Protein AF-A0A2M6Y2V6-F1 (afdb_monomer_lite)

Sequence (138 aa):
ARPYSSNPGYLDKLVIRAREQMRREAAEKRRRSEEAARRAREEEARRIKEAEEQQKAEEEAARRGVTVEEITKKPERGISAESRLQSQQHYLEGLKYFQNSNYEKARSEWTVARQLDPENADAASGLKRIQQILAGGQ

Foldseek 3Di:
DPPPPDDVVVVVVVVVVVVVVVVVVVVVVVVVVVVVVVVVVVVVVVVVVVVVVVVVVVVVVVVVVCVVVVVPDDDPPDLDPVLQVQLVVLQVVLVVCVVVVNLVSSLVSLVSSCVSPVPPPSSVVSNVVSCCCVVVVD

Radius of gyration: 42.28 Å; chains: 1; bounding box: 88×26×109 Å

Secondary structure (DSSP, 8-state):
---S---HHHHHHHHHHHHHHHHHHHHHHHHHHHHHHHHHHHHHHHHHHHHHHHHHHHHHHHHHHHHHHHHH-TT-----HHHHHHHHHHHHHHHHHHHTT-HHHHHHHHHHHHHH-TT-HHHHHHHHHHHHHHHS--

Structure (mmCIF, N/CA/C/O backbone):
data_AF-A0A2M6Y2V6-F1
#
_entry.id   AF-A0A2M6Y2V6-F1
#
loop_
_atom_site.group_PDB
_atom_site.id
_atom_site.type_symbol
_atom_site.label_atom_id
_atom_site.label_alt_id
_atom_site.label_comp_id
_atom_site.label_asym_id
_atom_site.label_entity_id
_atom_site.label_seq_id
_atom_site.pdbx_PDB_ins_code
_atom_site.Cartn_x
_atom_site.Cartn_y
_atom_site.Cartn_z
_atom_site.occupancy
_atom_site.B_iso_or_equiv
_atom_site.auth_seq_id
_atom_site.auth_comp_id
_atom_site.auth_asym_id
_atom_site.auth_atom_id
_atom_site.pdbx_PDB_model_num
ATOM 1 N N . ALA A 1 1 ? 58.939 -16.479 -63.526 1.00 52.56 1 ALA A N 1
ATOM 2 C CA . ALA A 1 1 ? 57.520 -16.109 -63.355 1.00 52.56 1 ALA A CA 1
ATOM 3 C C . ALA A 1 1 ? 57.318 -14.717 -63.941 1.00 52.56 1 ALA A C 1
ATOM 5 O O . ALA A 1 1 ? 57.984 -13.793 -63.493 1.00 52.56 1 ALA A O 1
ATOM 6 N N . ARG A 1 2 ? 56.510 -14.565 -64.998 1.00 49.44 2 ARG A N 1
ATOM 7 C CA . ARG A 1 2 ? 56.184 -13.232 -65.530 1.00 49.44 2 ARG A CA 1
ATOM 8 C C . ARG A 1 2 ? 55.126 -12.615 -64.604 1.00 49.44 2 ARG A C 1
ATOM 10 O O . ARG A 1 2 ? 54.112 -13.276 -64.382 1.00 49.44 2 ARG A O 1
ATOM 17 N N . PRO A 1 3 ? 55.367 -11.435 -64.012 1.00 56.41 3 PRO A N 1
ATOM 18 C CA . PRO A 1 3 ? 54.419 -10.821 -63.095 1.00 56.41 3 PRO A CA 1
ATOM 19 C C . PRO A 1 3 ? 53.153 -10.463 -63.873 1.00 56.41 3 PRO A C 1
ATOM 21 O O . PRO A 1 3 ? 53.220 -10.091 -65.043 1.00 56.41 3 PRO A O 1
ATOM 24 N N . TYR A 1 4 ? 51.994 -10.580 -63.233 1.00 57.88 4 TYR A N 1
ATOM 25 C CA . TYR A 1 4 ? 50.662 -10.249 -63.762 1.00 57.88 4 TYR A CA 1
ATOM 26 C C . TYR A 1 4 ? 50.471 -8.737 -64.043 1.00 57.88 4 TYR A C 1
ATOM 28 O O . TYR A 1 4 ? 49.386 -8.183 -63.901 1.00 57.88 4 TYR A O 1
ATOM 36 N N . SER A 1 5 ? 51.531 -8.036 -64.430 1.00 61.69 5 SER A N 1
ATOM 37 C CA . SER A 1 5 ? 51.578 -6.601 -64.658 1.00 61.69 5 SER A CA 1
ATOM 38 C C . SER A 1 5 ? 51.900 -6.338 -66.124 1.00 61.69 5 SER A C 1
ATOM 40 O O . SER A 1 5 ? 53.069 -6.340 -66.504 1.00 61.69 5 SER A O 1
ATOM 42 N N . SER A 1 6 ? 50.862 -6.152 -66.942 1.00 63.44 6 SER A N 1
ATOM 43 C CA . SER A 1 6 ? 50.818 -5.222 -68.096 1.00 63.44 6 SER A CA 1
ATOM 44 C C . SER A 1 6 ? 49.772 -5.644 -69.130 1.00 63.44 6 SER A C 1
ATOM 46 O O . SER A 1 6 ? 50.047 -5.689 -70.324 1.00 63.44 6 SER A O 1
ATOM 48 N N . ASN A 1 7 ? 48.545 -5.944 -68.695 1.00 62.75 7 ASN A N 1
ATOM 49 C CA . ASN A 1 7 ? 47.404 -5.800 -69.595 1.00 62.75 7 ASN A CA 1
ATOM 50 C C . ASN A 1 7 ? 46.410 -4.812 -68.962 1.00 62.75 7 ASN A C 1
ATOM 52 O O . ASN A 1 7 ? 45.671 -5.212 -68.056 1.00 62.75 7 ASN A O 1
ATOM 56 N N . PRO A 1 8 ? 46.412 -3.526 -69.365 1.00 68.12 8 PRO A N 1
ATOM 57 C CA . PRO A 1 8 ? 45.611 -2.480 -68.721 1.00 68.12 8 PRO A CA 1
ATOM 58 C C . PRO A 1 8 ? 44.112 -2.816 -68.695 1.00 68.12 8 PRO A C 1
ATOM 60 O O . PRO A 1 8 ? 43.433 -2.521 -67.716 1.00 68.12 8 PRO A O 1
ATOM 63 N N . GLY A 1 9 ? 43.612 -3.555 -69.692 1.00 74.19 9 GLY A N 1
ATOM 64 C CA . GLY A 1 9 ? 42.223 -4.020 -69.723 1.00 74.19 9 GLY A CA 1
ATOM 65 C C . GLY A 1 9 ? 41.872 -5.128 -68.718 1.00 74.19 9 GLY A C 1
ATOM 66 O O . GLY A 1 9 ? 40.694 -5.342 -68.453 1.00 74.19 9 GLY A O 1
ATOM 67 N N . TYR A 1 10 ? 42.843 -5.857 -68.153 1.00 75.62 10 TYR A N 1
ATOM 68 C CA . TYR A 1 10 ? 42.578 -6.867 -67.113 1.00 75.62 10 TYR A CA 1
ATOM 69 C C . TYR A 1 10 ? 42.458 -6.226 -65.726 1.00 75.62 10 TYR A C 1
ATOM 71 O O . TYR A 1 10 ? 41.548 -6.561 -64.968 1.00 75.62 10 TYR A O 1
ATOM 79 N N . LEU A 1 11 ? 43.336 -5.264 -65.425 1.00 75.56 11 LEU A N 1
ATOM 80 C CA . LEU A 1 11 ? 43.277 -4.482 -64.189 1.00 75.56 11 LEU A CA 1
ATOM 81 C C . LEU A 1 11 ? 42.002 -3.630 -64.130 1.00 75.56 11 LEU A C 1
ATOM 83 O O . LEU A 1 11 ? 41.336 -3.611 -63.098 1.00 75.56 11 LEU A O 1
ATOM 87 N N . ASP A 1 12 ? 41.602 -3.020 -65.247 1.00 80.75 12 ASP A N 1
ATOM 88 C CA . ASP A 1 12 ? 40.343 -2.272 -65.343 1.00 80.75 12 ASP A CA 1
ATOM 89 C C . ASP A 1 12 ? 39.114 -3.164 -65.063 1.00 80.75 12 ASP A C 1
ATOM 91 O O . ASP A 1 12 ? 38.284 -2.851 -64.208 1.00 80.75 12 ASP A O 1
ATOM 95 N N . LYS A 1 13 ? 39.060 -4.365 -65.659 1.00 82.25 13 LYS A N 1
ATOM 96 C CA . LYS A 1 13 ? 37.997 -5.357 -65.393 1.00 82.25 13 LYS A CA 1
ATOM 97 C C . LYS A 1 13 ? 37.954 -5.814 -63.932 1.00 82.25 13 LYS A C 1
ATOM 99 O O . LYS A 1 13 ? 36.866 -6.046 -63.403 1.00 82.25 13 LYS A O 1
ATOM 104 N N . LEU A 1 14 ? 39.108 -5.958 -63.278 1.00 83.31 14 LEU A N 1
ATOM 105 C CA . LEU A 1 14 ? 39.199 -6.290 -61.851 1.00 83.31 14 LEU A CA 1
ATOM 106 C C . LEU A 1 14 ? 38.627 -5.169 -60.977 1.00 83.31 14 LEU A C 1
ATOM 108 O O . LEU A 1 14 ? 37.831 -5.446 -60.080 1.00 83.31 14 LEU A O 1
ATOM 112 N N . VAL A 1 15 ? 38.969 -3.913 -61.271 1.00 84.62 15 VAL A N 1
ATOM 113 C CA . VAL A 1 15 ? 38.453 -2.743 -60.544 1.00 84.62 15 VAL A CA 1
ATOM 114 C C . VAL A 1 15 ? 36.941 -2.593 -60.739 1.00 84.62 15 VAL A C 1
ATOM 116 O O . VAL A 1 15 ? 36.225 -2.340 -59.769 1.00 84.62 15 VAL A O 1
ATOM 119 N N . ILE A 1 16 ? 36.433 -2.802 -61.958 1.00 86.62 16 ILE A N 1
ATOM 120 C CA . ILE A 1 16 ? 34.992 -2.766 -62.250 1.00 86.62 16 ILE A CA 1
ATOM 121 C C . ILE A 1 16 ? 34.251 -3.850 -61.458 1.00 86.62 16 ILE A C 1
ATOM 123 O O . ILE A 1 16 ? 33.271 -3.543 -60.780 1.00 86.62 16 ILE A O 1
ATOM 127 N N . ARG A 1 17 ? 34.742 -5.098 -61.466 1.00 89.19 17 ARG A N 1
ATOM 128 C CA . ARG A 1 17 ? 34.125 -6.197 -60.701 1.00 89.19 17 ARG A CA 1
ATOM 129 C C . ARG A 1 17 ? 34.154 -5.946 -59.198 1.00 89.19 17 ARG A C 1
ATOM 131 O O . ARG A 1 17 ? 33.147 -6.178 -58.541 1.00 89.19 17 ARG A O 1
ATOM 138 N N . ALA A 1 18 ? 35.265 -5.447 -58.658 1.00 87.88 18 ALA A N 1
ATOM 139 C CA . ALA A 1 18 ? 35.377 -5.128 -57.236 1.00 87.88 18 ALA A CA 1
ATOM 140 C C . ALA A 1 18 ? 34.392 -4.023 -56.819 1.00 87.88 18 ALA A C 1
ATOM 142 O O . ALA A 1 18 ? 33.715 -4.143 -55.800 1.00 87.88 18 ALA A O 1
ATOM 143 N N . ARG A 1 19 ? 34.240 -2.975 -57.641 1.00 85.62 19 ARG A N 1
ATOM 144 C CA . ARG A 1 19 ? 33.247 -1.912 -57.413 1.00 85.62 19 ARG A CA 1
ATOM 145 C C . ARG A 1 19 ? 31.812 -2.424 -57.515 1.00 85.62 19 ARG A C 1
ATOM 147 O O . ARG A 1 19 ? 30.959 -1.996 -56.741 1.00 85.62 19 ARG A O 1
ATOM 154 N N . GLU A 1 20 ? 31.539 -3.335 -58.446 1.00 88.50 20 GLU A N 1
ATOM 155 C CA . GLU A 1 20 ? 30.214 -3.938 -58.596 1.00 88.50 20 GLU A CA 1
ATOM 156 C C . GLU A 1 20 ? 29.864 -4.851 -57.413 1.00 88.50 20 GLU A C 1
ATOM 158 O O . GLU A 1 20 ? 28.747 -4.774 -56.904 1.00 88.50 20 GLU A O 1
ATOM 163 N N . GLN A 1 21 ? 30.824 -5.640 -56.920 1.00 86.75 21 GLN A N 1
ATOM 164 C CA . GLN A 1 21 ? 30.678 -6.447 -55.703 1.00 86.75 21 GLN A CA 1
ATOM 165 C C . GLN A 1 21 ? 30.389 -5.560 -54.489 1.00 86.75 21 GLN A C 1
ATOM 167 O O . GLN A 1 21 ? 29.346 -5.720 -53.860 1.00 86.75 21 GLN A O 1
ATOM 172 N N . MET A 1 22 ? 31.195 -4.518 -54.261 1.00 86.94 22 MET A N 1
ATOM 173 C CA . MET A 1 22 ? 30.953 -3.575 -53.163 1.00 86.94 22 MET A CA 1
ATOM 174 C C . MET A 1 22 ? 29.597 -2.866 -53.274 1.00 86.94 22 MET A C 1
ATOM 176 O O . MET A 1 22 ? 28.931 -2.652 -52.263 1.00 86.94 22 MET A O 1
ATOM 180 N N . ARG A 1 23 ? 29.149 -2.505 -54.486 1.00 88.06 23 ARG A N 1
ATOM 181 C CA . ARG A 1 23 ? 27.823 -1.897 -54.693 1.00 88.06 23 ARG A CA 1
ATOM 182 C C . ARG A 1 23 ? 26.697 -2.883 -54.364 1.00 88.06 23 ARG A C 1
ATOM 184 O O . ARG A 1 23 ? 25.707 -2.467 -53.765 1.00 88.06 23 ARG A O 1
ATOM 191 N N . ARG A 1 24 ? 26.841 -4.161 -54.730 1.00 87.69 24 ARG A N 1
ATOM 192 C CA . ARG A 1 24 ? 25.874 -5.223 -54.402 1.00 87.69 24 ARG A CA 1
ATOM 193 C C . ARG A 1 24 ? 25.831 -5.488 -52.897 1.00 87.69 24 ARG A C 1
ATOM 195 O O . ARG A 1 24 ? 24.748 -5.466 -52.323 1.00 87.69 24 ARG A O 1
ATOM 202 N N . GLU A 1 25 ? 26.984 -5.622 -52.250 1.00 88.69 25 GLU A N 1
ATOM 203 C CA . GLU A 1 25 ? 27.083 -5.816 -50.798 1.00 88.69 25 GLU A CA 1
ATOM 204 C C . GLU A 1 25 ? 26.538 -4.609 -50.020 1.00 88.69 25 GLU A C 1
ATOM 206 O O . GLU A 1 25 ? 25.814 -4.767 -49.037 1.00 88.69 25 GLU A O 1
ATOM 211 N N . ALA A 1 26 ? 26.807 -3.384 -50.481 1.00 87.19 26 ALA A N 1
ATOM 212 C CA . ALA A 1 26 ? 26.256 -2.175 -49.875 1.00 87.19 26 ALA A CA 1
ATOM 213 C C . ALA A 1 26 ? 24.729 -2.085 -50.037 1.00 87.19 26 ALA A C 1
ATOM 215 O O . ALA A 1 26 ? 24.042 -1.669 -49.102 1.00 87.19 26 ALA A O 1
ATOM 216 N N . ALA A 1 27 ? 24.188 -2.481 -51.193 1.00 88.81 27 ALA A N 1
ATOM 217 C CA . ALA A 1 27 ? 22.747 -2.530 -51.428 1.00 88.81 27 ALA A CA 1
ATOM 218 C C . ALA A 1 27 ? 22.066 -3.606 -50.565 1.00 88.81 27 ALA A C 1
ATOM 220 O O . ALA A 1 27 ? 21.022 -3.342 -49.968 1.00 88.81 27 ALA A O 1
ATOM 221 N N . GLU A 1 28 ? 22.679 -4.783 -50.428 1.00 88.69 28 GLU A N 1
ATOM 222 C CA . GLU A 1 28 ? 22.174 -5.862 -49.576 1.00 88.69 28 GLU A CA 1
ATOM 223 C C . GLU A 1 28 ? 22.216 -5.476 -48.094 1.00 88.69 28 GLU A C 1
ATOM 225 O O . GLU A 1 28 ? 21.225 -5.635 -47.378 1.00 88.69 28 GLU A O 1
ATOM 230 N N . LYS A 1 29 ? 23.317 -4.867 -47.640 1.00 87.75 29 LYS A N 1
ATOM 231 C CA . LYS A 1 29 ? 23.445 -4.360 -46.270 1.00 87.75 29 LYS A CA 1
ATOM 232 C C . LYS A 1 29 ? 22.410 -3.278 -45.969 1.00 87.75 29 LYS A C 1
ATOM 234 O O . LYS A 1 29 ? 21.806 -3.323 -44.901 1.00 87.75 29 LYS A O 1
ATOM 239 N N . ARG A 1 30 ? 22.162 -2.354 -46.909 1.00 86.06 30 ARG A N 1
ATOM 240 C CA . ARG A 1 30 ? 21.104 -1.335 -46.784 1.00 86.06 30 ARG A CA 1
ATOM 241 C C . ARG A 1 30 ? 19.720 -1.967 -46.681 1.00 86.06 30 ARG A C 1
ATOM 243 O O . ARG A 1 30 ? 18.974 -1.622 -45.770 1.00 86.06 30 ARG A O 1
ATOM 250 N N . ARG A 1 31 ? 19.405 -2.938 -47.544 1.00 87.56 31 ARG A N 1
ATOM 251 C CA . ARG A 1 31 ? 18.129 -3.667 -47.509 1.00 87.56 31 ARG A CA 1
ATOM 252 C C . ARG A 1 31 ? 17.941 -4.412 -46.185 1.00 87.56 31 ARG A C 1
ATOM 254 O O . ARG A 1 31 ? 16.874 -4.336 -45.587 1.00 87.56 31 ARG A O 1
ATOM 261 N N . ARG A 1 32 ? 18.992 -5.064 -45.680 1.00 84.00 32 ARG A N 1
ATOM 262 C CA . ARG A 1 32 ? 18.969 -5.767 -44.390 1.00 84.00 32 ARG A CA 1
ATOM 263 C C . ARG A 1 32 ? 18.819 -4.811 -43.205 1.00 84.00 32 ARG A C 1
ATOM 265 O O . ARG A 1 32 ? 18.072 -5.119 -42.283 1.00 84.00 32 ARG A O 1
ATOM 272 N N . SER A 1 33 ? 19.485 -3.653 -43.225 1.00 80.94 33 SER A N 1
ATOM 273 C CA . SER A 1 33 ? 19.333 -2.639 -42.172 1.00 80.94 33 SER A CA 1
ATOM 274 C C . SER A 1 33 ? 17.958 -1.975 -42.188 1.00 80.94 33 SER A C 1
ATOM 276 O O . SER A 1 33 ? 17.402 -1.709 -41.128 1.00 80.94 33 SER A O 1
ATOM 278 N N . GLU A 1 34 ? 17.387 -1.741 -43.371 1.00 84.94 34 GLU A N 1
ATOM 279 C CA . GLU A 1 34 ? 16.052 -1.159 -43.516 1.00 84.94 34 GLU A CA 1
ATOM 280 C C . GLU A 1 34 ? 14.967 -2.147 -43.072 1.00 84.94 34 GLU A C 1
ATOM 282 O O . GLU A 1 34 ? 14.046 -1.774 -42.349 1.00 84.94 34 GLU A O 1
ATOM 287 N N . GLU A 1 35 ? 15.119 -3.432 -43.406 1.00 85.31 35 GLU A N 1
ATOM 288 C CA . GLU A 1 35 ? 14.219 -4.481 -42.928 1.00 85.31 35 GLU A CA 1
ATOM 289 C C . GLU A 1 35 ? 14.331 -4.683 -41.409 1.00 85.31 35 GLU A C 1
ATOM 291 O O . GLU A 1 35 ? 13.312 -4.813 -40.734 1.00 85.31 35 GLU A O 1
ATOM 296 N N . ALA A 1 36 ? 15.543 -4.636 -40.845 1.00 84.62 36 ALA A N 1
ATOM 297 C CA . ALA A 1 36 ? 15.745 -4.687 -39.398 1.00 84.62 36 ALA A CA 1
ATOM 298 C C . ALA A 1 36 ? 15.120 -3.474 -38.687 1.00 84.62 36 ALA A C 1
ATOM 300 O O . ALA A 1 36 ? 14.444 -3.641 -37.675 1.00 84.62 36 ALA A O 1
ATOM 301 N N . ALA A 1 37 ? 15.269 -2.268 -39.243 1.00 85.56 37 ALA A N 1
ATOM 302 C CA . ALA A 1 37 ? 14.641 -1.061 -38.709 1.00 85.56 37 ALA A CA 1
ATOM 303 C C . ALA A 1 37 ? 13.108 -1.119 -38.803 1.00 85.56 37 ALA A C 1
ATOM 305 O O . ALA A 1 37 ? 12.415 -0.693 -37.881 1.00 85.56 37 ALA A O 1
ATOM 306 N N . ARG A 1 38 ? 12.562 -1.682 -39.889 1.00 86.06 38 ARG A N 1
ATOM 307 C CA . ARG A 1 38 ? 11.117 -1.890 -40.047 1.00 86.06 38 ARG A CA 1
ATOM 308 C C . ARG A 1 38 ? 10.577 -2.892 -39.027 1.00 86.06 38 ARG A C 1
ATOM 310 O O . ARG A 1 38 ? 9.547 -2.619 -38.420 1.00 86.06 38 ARG A O 1
ATOM 317 N N . ARG 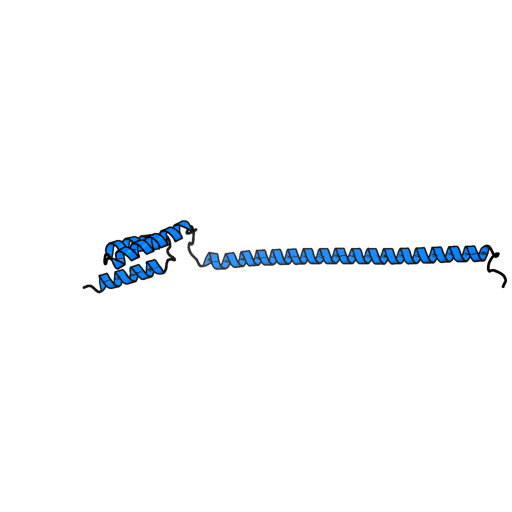A 1 39 ? 11.285 -4.002 -38.799 1.00 84.25 39 ARG A N 1
ATOM 318 C CA . ARG A 1 39 ? 10.930 -4.995 -37.771 1.00 84.25 39 ARG A CA 1
ATOM 319 C C . ARG A 1 39 ? 10.991 -4.400 -36.363 1.00 84.25 39 ARG A C 1
ATOM 321 O O . ARG A 1 39 ? 10.057 -4.601 -35.600 1.00 84.25 39 ARG A O 1
ATOM 328 N N . ALA A 1 40 ? 12.021 -3.613 -36.051 1.00 81.00 40 ALA A N 1
ATOM 329 C CA . ALA A 1 40 ? 12.147 -2.946 -34.755 1.00 81.00 40 ALA A CA 1
ATOM 330 C C . ALA A 1 40 ? 10.997 -1.958 -34.493 1.00 81.00 40 ALA A C 1
ATOM 332 O O . ALA A 1 40 ? 10.401 -1.981 -33.422 1.00 81.00 40 ALA A O 1
ATOM 333 N N . ARG A 1 41 ? 10.624 -1.145 -35.492 1.00 80.56 41 ARG A N 1
ATOM 334 C CA . ARG A 1 41 ? 9.475 -0.225 -35.386 1.00 80.56 41 ARG A CA 1
ATOM 335 C C . ARG A 1 41 ? 8.144 -0.960 -35.246 1.00 80.56 41 ARG A C 1
ATOM 337 O O . ARG A 1 41 ? 7.273 -0.502 -34.518 1.00 80.56 41 ARG A O 1
ATOM 344 N N . GLU A 1 42 ? 7.970 -2.080 -35.945 1.00 80.81 42 GLU A N 1
ATOM 345 C CA . GLU A 1 42 ? 6.754 -2.887 -35.825 1.00 80.81 42 GLU A CA 1
ATOM 346 C C . GLU A 1 42 ? 6.657 -3.566 -34.452 1.00 80.81 42 GLU A C 1
ATOM 348 O O . GLU A 1 42 ? 5.578 -3.608 -33.869 1.00 80.81 42 GLU A O 1
ATOM 353 N N . GLU A 1 43 ? 7.774 -4.051 -33.906 1.00 76.00 43 GLU A N 1
ATOM 354 C CA . GLU A 1 43 ? 7.825 -4.629 -32.562 1.00 76.00 43 GLU A CA 1
ATOM 355 C C . GLU A 1 43 ? 7.552 -3.574 -31.481 1.00 76.00 43 GLU A C 1
ATOM 357 O O . GLU A 1 43 ? 6.756 -3.815 -30.578 1.00 76.00 43 GLU A O 1
ATOM 362 N N . GLU A 1 44 ? 8.134 -2.381 -31.605 1.00 75.50 44 GLU A N 1
ATOM 363 C CA . GLU A 1 44 ? 7.868 -1.261 -30.698 1.00 75.50 44 GLU A CA 1
ATOM 364 C C . GLU A 1 44 ? 6.394 -0.829 -30.758 1.00 75.50 44 GLU A C 1
ATOM 366 O O . GLU A 1 44 ? 5.748 -0.685 -29.723 1.00 75.50 44 GLU A O 1
ATOM 371 N N . ALA A 1 45 ? 5.807 -0.739 -31.956 1.00 80.31 45 ALA A N 1
ATOM 372 C CA . ALA A 1 45 ? 4.386 -0.436 -32.120 1.00 80.31 45 ALA A CA 1
ATOM 373 C C . ALA A 1 45 ? 3.467 -1.525 -31.536 1.00 80.31 45 ALA A C 1
ATOM 375 O O . ALA A 1 45 ? 2.403 -1.206 -31.004 1.00 80.31 45 ALA A O 1
ATOM 376 N N . ARG A 1 46 ? 3.857 -2.806 -31.613 1.00 85.19 46 ARG A N 1
ATOM 377 C CA . ARG A 1 46 ? 3.131 -3.910 -30.960 1.00 85.19 46 ARG A CA 1
ATOM 378 C C . ARG A 1 46 ? 3.216 -3.809 -29.440 1.00 85.19 46 ARG A C 1
ATOM 380 O O . ARG A 1 46 ? 2.186 -3.929 -28.793 1.00 85.19 46 ARG A O 1
ATOM 387 N N . ARG A 1 47 ? 4.398 -3.512 -28.888 1.00 82.31 47 ARG A N 1
ATOM 388 C CA . ARG A 1 47 ? 4.597 -3.308 -27.442 1.00 82.31 47 ARG A CA 1
ATOM 389 C C . ARG A 1 47 ? 3.778 -2.130 -26.914 1.00 82.31 47 ARG A C 1
ATOM 391 O O . ARG A 1 47 ? 3.192 -2.240 -25.848 1.00 82.31 47 ARG A O 1
ATOM 398 N N . ILE A 1 48 ? 3.690 -1.032 -27.668 1.00 83.00 48 ILE A N 1
ATOM 399 C CA . ILE A 1 48 ? 2.869 0.130 -27.292 1.00 83.00 48 ILE A CA 1
ATOM 400 C C . ILE A 1 48 ? 1.381 -0.233 -27.294 1.00 83.00 48 ILE A C 1
ATOM 402 O O . ILE A 1 48 ? 0.686 0.074 -26.334 1.00 83.00 48 ILE A O 1
ATOM 406 N N . LYS A 1 49 ? 0.894 -0.925 -28.332 1.00 82.25 49 LYS A N 1
ATOM 407 C CA . LYS A 1 49 ? -0.508 -1.371 -28.391 1.00 82.25 49 LYS A CA 1
ATOM 408 C C . LYS A 1 49 ? -0.853 -2.365 -27.286 1.00 82.25 49 LYS A C 1
ATOM 410 O O . LYS A 1 49 ? -1.917 -2.254 -26.696 1.00 82.25 49 LYS A O 1
ATOM 415 N N . GLU A 1 50 ? 0.040 -3.305 -26.997 1.00 75.12 50 GLU A N 1
ATOM 416 C CA . GLU A 1 50 ? -0.136 -4.273 -25.912 1.00 75.12 50 GLU A CA 1
ATOM 417 C C . GLU A 1 50 ? -0.129 -3.580 -24.542 1.00 75.12 50 GLU A C 1
ATOM 419 O O . GLU A 1 50 ? -0.961 -3.890 -23.697 1.00 75.12 50 GLU A O 1
ATOM 424 N N . ALA A 1 51 ? 0.740 -2.585 -24.335 1.00 71.56 51 ALA A N 1
ATOM 425 C CA . ALA A 1 51 ? 0.759 -1.788 -23.111 1.00 71.56 51 ALA A CA 1
ATOM 426 C C . ALA A 1 51 ? -0.489 -0.900 -22.960 1.00 71.56 51 ALA A C 1
ATOM 428 O O . ALA A 1 51 ? -0.994 -0.753 -21.851 1.00 71.56 51 ALA A O 1
ATOM 429 N N . GLU A 1 52 ? -1.000 -0.325 -24.051 1.00 78.56 52 GLU A N 1
ATOM 430 C CA . GLU A 1 52 ? -2.246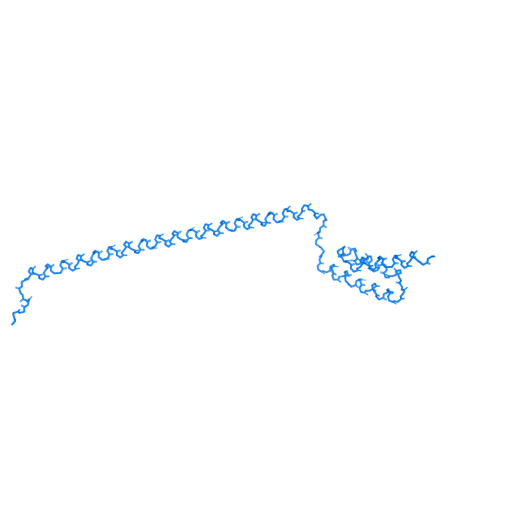 0.453 -24.057 1.00 78.56 52 GLU A CA 1
ATOM 431 C C . GLU A 1 52 ? -3.464 -0.446 -23.790 1.00 78.56 52 GLU A C 1
ATOM 433 O O . GLU A 1 52 ? -4.347 -0.077 -23.019 1.00 78.56 52 GLU A O 1
ATOM 438 N N . GLU A 1 53 ? -3.488 -1.656 -24.356 1.00 77.00 53 GLU A N 1
ATOM 439 C CA . GLU A 1 53 ? -4.527 -2.654 -24.093 1.00 77.00 53 GLU A CA 1
ATOM 440 C C . GLU A 1 53 ? -4.480 -3.148 -22.641 1.00 77.00 53 GLU A C 1
ATOM 442 O O . GLU A 1 53 ? -5.527 -3.241 -22.003 1.00 77.00 53 GLU A O 1
ATOM 447 N N . GLN A 1 54 ? -3.285 -3.375 -22.085 1.00 67.62 54 GLN A N 1
ATOM 448 C CA . GLN A 1 54 ? -3.112 -3.714 -20.670 1.00 67.62 54 GLN A CA 1
ATOM 449 C C . GLN A 1 54 ? -3.535 -2.566 -19.750 1.00 67.62 54 GLN A C 1
ATOM 451 O O . GLN A 1 54 ? -4.271 -2.814 -18.801 1.00 67.62 54 GLN A O 1
ATOM 456 N N . GLN A 1 55 ? -3.157 -1.318 -20.046 1.00 71.31 55 GLN A N 1
ATOM 457 C CA . GLN A 1 55 ? -3.607 -0.156 -19.268 1.00 71.31 55 GLN A CA 1
ATOM 458 C C . GLN A 1 55 ? -5.123 0.014 -19.328 1.00 71.31 55 GLN A C 1
ATOM 460 O O . GLN A 1 55 ? -5.753 0.285 -18.312 1.00 71.31 55 GLN A O 1
ATOM 465 N N . LYS A 1 56 ? -5.734 -0.180 -20.499 1.00 72.62 56 LYS A N 1
ATOM 466 C CA . LYS A 1 56 ? -7.187 -0.087 -20.650 1.00 72.62 56 LYS A CA 1
ATOM 467 C C . LYS A 1 56 ? -7.910 -1.235 -19.942 1.00 72.62 56 LYS A C 1
ATOM 469 O O . LYS A 1 56 ? -8.955 -1.008 -19.339 1.00 72.62 56 LYS A O 1
ATOM 474 N N . ALA A 1 57 ? -7.367 -2.450 -19.992 1.00 66.19 57 ALA A N 1
ATOM 475 C CA . ALA A 1 57 ? -7.901 -3.597 -19.264 1.00 66.19 57 ALA A CA 1
ATOM 476 C C . ALA A 1 57 ? -7.748 -3.426 -17.745 1.00 66.19 57 ALA A C 1
ATOM 478 O O . ALA A 1 57 ? -8.667 -3.767 -17.006 1.00 66.19 57 ALA A O 1
ATOM 479 N N . GLU A 1 58 ? -6.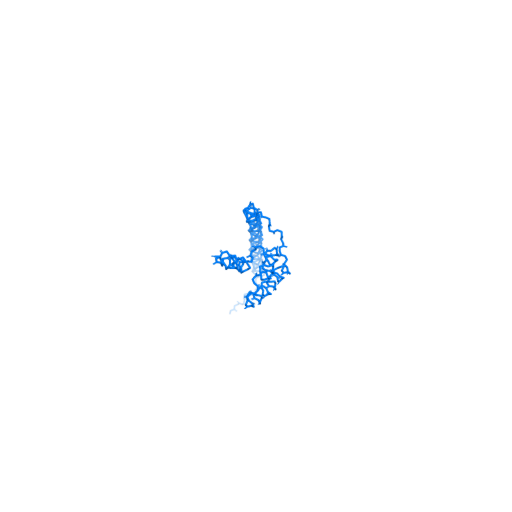634 -2.858 -17.281 1.00 62.88 58 GLU A N 1
ATOM 480 C CA . GLU A 1 58 ? -6.403 -2.516 -15.876 1.00 62.88 58 GLU A CA 1
ATOM 481 C C . GLU A 1 58 ? -7.330 -1.385 -15.414 1.00 62.88 58 GLU A C 1
ATOM 483 O O . GLU A 1 58 ? -7.924 -1.492 -14.347 1.00 62.88 58 GLU A O 1
ATOM 488 N N . GLU A 1 59 ? -7.551 -0.351 -16.231 1.00 66.25 59 GLU A N 1
ATOM 489 C CA . GLU A 1 59 ? -8.508 0.724 -15.942 1.00 66.25 59 GLU A CA 1
ATOM 490 C C . GLU A 1 59 ? -9.956 0.205 -15.913 1.00 66.25 59 GLU A C 1
ATOM 492 O O . GLU A 1 59 ? -10.740 0.576 -15.035 1.00 66.25 59 GLU A O 1
ATOM 497 N N . GLU A 1 60 ? -10.327 -0.690 -16.833 1.00 63.59 60 GLU A N 1
ATOM 498 C CA . GLU A 1 60 ? -11.648 -1.322 -16.847 1.00 63.59 60 GLU A CA 1
ATOM 499 C C . GLU A 1 60 ? -11.826 -2.286 -15.662 1.00 63.59 60 GLU A C 1
ATOM 501 O O . GLU A 1 60 ? -12.892 -2.304 -15.041 1.00 63.59 60 GLU A O 1
ATOM 506 N N . ALA A 1 61 ? -10.782 -3.033 -15.289 1.00 61.12 61 ALA A N 1
ATOM 507 C CA . ALA A 1 61 ? -10.763 -3.873 -14.096 1.00 61.12 61 ALA A CA 1
ATOM 508 C C . ALA A 1 61 ? -10.812 -3.037 -12.810 1.00 61.12 61 ALA A C 1
ATOM 510 O O . ALA A 1 61 ? -11.539 -3.400 -11.889 1.00 61.12 61 ALA A O 1
ATOM 511 N N . ALA A 1 62 ? -10.135 -1.888 -12.760 1.00 63.47 62 ALA A N 1
ATOM 512 C CA . ALA A 1 62 ? -10.202 -0.947 -11.649 1.00 63.47 62 ALA A CA 1
ATOM 513 C C . ALA A 1 62 ? -11.602 -0.328 -11.536 1.00 63.47 62 ALA A C 1
ATOM 515 O O . ALA A 1 62 ? -12.177 -0.309 -10.451 1.00 63.47 62 ALA A O 1
ATOM 516 N N . ARG A 1 63 ? -12.226 0.082 -12.651 1.00 62.91 63 ARG A N 1
ATOM 517 C CA . ARG A 1 63 ? -13.629 0.539 -12.653 1.00 62.91 63 ARG A CA 1
ATOM 518 C C . ARG A 1 63 ? -14.605 -0.563 -12.240 1.00 62.91 63 ARG A C 1
ATOM 520 O O . ARG A 1 63 ? -15.568 -0.283 -11.526 1.00 62.91 63 ARG A O 1
ATOM 527 N N . ARG A 1 64 ? -14.393 -1.811 -12.666 1.00 59.09 64 ARG A N 1
ATOM 528 C CA . ARG A 1 64 ? -15.237 -2.953 -12.267 1.00 59.09 64 ARG A CA 1
ATOM 529 C C . ARG A 1 64 ? -15.031 -3.364 -10.807 1.00 59.09 64 ARG A C 1
ATOM 531 O O . ARG A 1 64 ? -16.009 -3.683 -10.141 1.00 59.09 64 ARG A O 1
ATOM 538 N N . GLY A 1 65 ? -13.803 -3.297 -10.298 1.00 54.22 65 GLY A N 1
ATOM 539 C CA . GLY A 1 65 ? -13.488 -3.517 -8.884 1.00 54.22 65 GLY A CA 1
ATOM 540 C C . GLY A 1 65 ? -14.137 -2.463 -7.988 1.00 54.22 65 GLY A C 1
ATOM 541 O O . GLY A 1 65 ? -14.786 -2.802 -7.004 1.00 54.22 65 GLY A O 1
ATOM 542 N N . VAL A 1 66 ? -14.086 -1.194 -8.403 1.00 50.97 66 VAL A N 1
ATOM 543 C CA . VAL A 1 66 ? -14.738 -0.080 -7.696 1.00 50.97 66 VAL A CA 1
ATOM 544 C C . VAL A 1 66 ? -16.269 -0.206 -7.709 1.00 50.97 66 VAL A C 1
ATOM 546 O O . VAL A 1 66 ? -16.921 0.113 -6.722 1.00 50.97 66 VAL A O 1
ATOM 549 N N . THR A 1 67 ? -16.878 -0.727 -8.777 1.00 47.47 67 THR A N 1
ATOM 550 C CA . THR A 1 67 ? -18.349 -0.739 -8.916 1.00 47.47 67 THR A CA 1
ATOM 551 C C . THR A 1 67 ? -19.070 -1.885 -8.200 1.00 47.47 67 THR A C 1
ATOM 553 O O . THR A 1 67 ? -20.266 -1.758 -7.953 1.00 47.47 67 THR A O 1
ATOM 556 N N . VAL A 1 68 ? -18.396 -2.977 -7.821 1.00 48.66 68 VAL A N 1
ATOM 557 C CA . VAL A 1 68 ? -19.038 -4.071 -7.060 1.00 48.66 68 VAL A CA 1
ATOM 558 C C . VAL A 1 68 ? -18.908 -3.872 -5.544 1.00 48.66 68 VAL A C 1
ATOM 560 O O . VAL A 1 68 ? -19.858 -4.171 -4.822 1.00 48.66 68 VAL A O 1
ATOM 563 N N . GLU A 1 69 ? -17.811 -3.287 -5.052 1.00 48.03 69 GLU A N 1
ATOM 564 C CA . GLU A 1 69 ? -17.671 -2.958 -3.622 1.00 48.03 69 GLU A CA 1
ATOM 565 C C . GLU A 1 69 ? -18.476 -1.712 -3.208 1.00 48.03 69 GLU A C 1
ATOM 567 O O . GLU A 1 69 ? -19.036 -1.675 -2.109 1.00 48.03 69 GLU A O 1
ATOM 572 N N . GLU A 1 70 ? -18.624 -0.717 -4.091 1.00 46.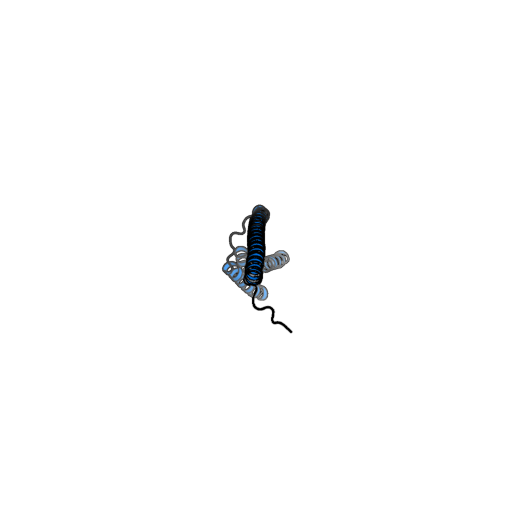12 70 GLU A N 1
ATOM 573 C CA . GLU A 1 70 ? -19.303 0.549 -3.767 1.00 46.12 70 GLU A CA 1
ATOM 574 C C . GLU A 1 70 ? -20.840 0.421 -3.661 1.00 46.12 70 GLU A C 1
ATOM 576 O O . GLU A 1 70 ? -21.496 1.247 -3.027 1.00 46.12 70 GLU A O 1
ATOM 581 N N . ILE A 1 71 ? -21.443 -0.645 -4.203 1.00 52.28 71 ILE A N 1
ATOM 582 C CA . ILE A 1 71 ? -22.909 -0.827 -4.194 1.00 52.28 71 ILE A CA 1
ATOM 583 C C . ILE A 1 71 ? -23.394 -1.613 -2.960 1.00 52.28 71 ILE A C 1
ATOM 585 O O . ILE A 1 71 ? -24.549 -1.463 -2.552 1.00 52.28 71 ILE A O 1
ATOM 589 N N . THR A 1 72 ? -22.535 -2.398 -2.295 1.00 46.72 72 THR A N 1
ATOM 590 C CA . THR A 1 72 ? -22.955 -3.220 -1.140 1.00 46.72 72 THR A CA 1
ATOM 591 C C . THR A 1 72 ? -22.619 -2.656 0.242 1.00 46.72 72 THR A C 1
ATOM 593 O O . THR A 1 72 ? -23.151 -3.172 1.225 1.00 46.72 72 THR A O 1
ATOM 596 N N . LYS A 1 73 ? -21.831 -1.576 0.367 1.00 47.91 73 LYS A N 1
ATOM 597 C CA . LYS A 1 73 ? -21.491 -0.986 1.681 1.00 47.91 73 LYS A CA 1
ATOM 598 C C . LYS A 1 73 ? -21.914 0.490 1.792 1.00 47.91 73 LYS A C 1
ATOM 600 O O . LYS A 1 73 ? -21.144 1.431 1.641 1.00 47.91 73 LYS A O 1
ATOM 605 N N . LYS A 1 74 ? -23.193 0.689 2.124 1.00 43.25 74 LYS A N 1
ATOM 606 C CA . LYS A 1 74 ? -23.689 1.873 2.858 1.00 43.25 74 LYS A CA 1
ATOM 607 C C . LYS A 1 74 ? -22.804 2.145 4.097 1.00 43.25 74 LYS A C 1
ATOM 609 O O . LYS A 1 74 ? -22.532 1.202 4.830 1.00 43.25 74 LYS A O 1
ATOM 614 N N . PRO A 1 75 ? -22.647 3.414 4.506 1.00 47.84 75 PRO A N 1
ATOM 615 C CA . PRO A 1 75 ? -21.718 4.422 4.009 1.00 47.84 75 PRO A CA 1
ATOM 616 C C . PRO A 1 75 ? -20.403 4.435 4.825 1.00 47.84 75 PRO A C 1
ATOM 618 O O . PRO A 1 75 ? -20.406 4.852 5.979 1.00 47.84 75 PRO A O 1
ATOM 621 N N . GLU A 1 76 ? -19.257 4.090 4.239 1.00 48.94 76 GLU A N 1
ATOM 622 C CA . GLU A 1 76 ? -17.947 4.259 4.901 1.00 48.94 76 GLU A CA 1
ATOM 623 C C . GLU A 1 76 ? -17.245 5.531 4.435 1.00 48.94 76 GLU A C 1
ATOM 625 O O . GLU A 1 76 ? -16.140 5.529 3.896 1.00 48.94 76 GLU A O 1
ATOM 630 N N . ARG A 1 77 ? -17.904 6.671 4.663 1.00 49.94 77 ARG A N 1
ATOM 631 C CA . ARG A 1 77 ? -17.210 7.958 4.616 1.00 49.94 77 ARG A CA 1
ATOM 632 C C . ARG A 1 77 ? -16.165 7.985 5.730 1.00 49.94 77 ARG A C 1
ATOM 634 O O . ARG A 1 77 ? -16.491 8.302 6.865 1.00 49.94 77 ARG A O 1
ATOM 641 N N . GLY A 1 78 ? -14.921 7.68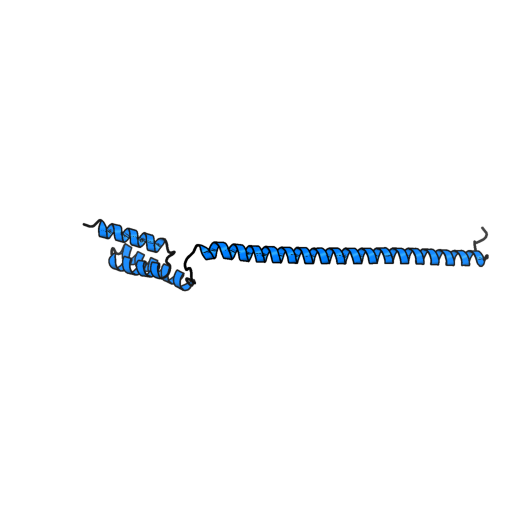4 5.370 1.00 52.69 78 GLY A N 1
ATOM 642 C CA . GLY A 1 78 ? -13.717 8.261 5.962 1.00 52.69 78 GLY A CA 1
ATOM 643 C C . GLY A 1 78 ? -13.682 8.309 7.485 1.00 52.69 78 GLY A C 1
ATOM 644 O O . GLY A 1 78 ? -13.603 9.398 8.053 1.00 52.69 78 GLY A O 1
ATOM 645 N N . ILE A 1 79 ? -13.663 7.151 8.150 1.00 59.75 79 ILE A N 1
ATOM 646 C CA . ILE A 1 79 ? -13.169 7.105 9.528 1.00 59.75 79 ILE A CA 1
ATOM 647 C C . ILE A 1 79 ? -11.675 7.434 9.444 1.00 59.75 79 ILE A C 1
ATOM 649 O O . ILE A 1 79 ? -10.845 6.599 9.063 1.00 59.75 79 ILE A O 1
ATOM 653 N N . SER A 1 80 ? -11.349 8.702 9.706 1.00 69.12 80 SER A N 1
ATOM 654 C CA . SER A 1 80 ? -9.976 9.197 9.711 1.00 69.12 80 SER A CA 1
ATOM 655 C C . SER A 1 80 ? -9.132 8.309 10.625 1.00 69.12 80 SER A C 1
ATOM 657 O O . SER A 1 80 ? -9.625 7.808 11.639 1.00 69.12 80 SER A O 1
ATOM 659 N N . ALA A 1 81 ? -7.853 8.112 10.295 1.00 75.75 81 ALA A N 1
ATOM 660 C CA . ALA A 1 81 ? -6.924 7.394 11.174 1.00 75.75 81 ALA A CA 1
ATOM 661 C C . ALA A 1 81 ? -6.965 7.955 12.611 1.00 75.75 81 ALA A C 1
ATOM 663 O O . ALA A 1 81 ? -6.838 7.211 13.580 1.00 75.75 81 ALA A O 1
ATOM 664 N N . GLU A 1 82 ? -7.251 9.252 12.736 1.00 81.19 82 GLU A N 1
ATOM 665 C CA . GLU A 1 82 ? -7.486 9.936 14.001 1.00 81.19 82 GLU A CA 1
ATOM 666 C C . GLU A 1 82 ? -8.721 9.418 14.753 1.00 81.19 82 GLU A C 1
ATOM 668 O O . GLU A 1 82 ? -8.622 9.113 15.936 1.00 81.19 82 GLU A O 1
ATOM 673 N N . SER A 1 83 ? -9.860 9.218 14.087 1.00 83.94 83 SER A N 1
ATOM 674 C CA . SER A 1 83 ? -11.071 8.648 14.698 1.00 83.94 83 SER A CA 1
ATOM 675 C C . SER A 1 83 ? -10.854 7.208 15.173 1.00 83.94 83 SER A C 1
ATOM 677 O O . SER A 1 83 ? -11.301 6.851 16.262 1.00 83.94 83 SER A O 1
ATOM 679 N N . ARG A 1 84 ? -10.086 6.402 14.423 1.00 85.94 84 ARG A N 1
ATOM 680 C CA . ARG A 1 84 ? -9.669 5.055 14.855 1.00 85.94 84 ARG A CA 1
ATOM 681 C C . ARG A 1 84 ? -8.745 5.090 16.073 1.00 85.94 84 ARG A C 1
ATOM 683 O O . ARG A 1 84 ? -8.893 4.275 16.984 1.00 85.94 84 ARG A O 1
ATOM 690 N N . LEU A 1 85 ? -7.813 6.042 16.118 1.00 88.00 85 LEU A N 1
ATOM 691 C CA . LEU A 1 85 ? -6.920 6.229 17.263 1.00 88.00 85 LEU A CA 1
ATOM 692 C C . LEU A 1 85 ? -7.691 6.702 18.506 1.00 88.00 85 LEU A C 1
ATOM 694 O O . LEU A 1 85 ? -7.464 6.206 19.607 1.00 88.00 85 LEU A O 1
ATOM 698 N N . GLN A 1 86 ? -8.623 7.641 18.341 1.00 90.25 86 GLN A N 1
ATOM 699 C CA . GLN A 1 86 ? -9.501 8.119 19.412 1.00 90.25 86 GLN A CA 1
ATOM 700 C C . GLN A 1 86 ? -10.418 6.997 19.913 1.00 90.25 86 GLN A C 1
ATOM 702 O O . GLN A 1 86 ? -10.546 6.808 21.120 1.00 90.25 86 GLN A O 1
ATOM 707 N N . SER A 1 87 ? -10.972 6.178 19.014 1.00 91.75 87 SER A N 1
ATOM 708 C CA . SER A 1 87 ? -11.749 4.994 19.393 1.00 91.75 87 SER A CA 1
ATOM 709 C C . SER A 1 87 ? -10.946 4.034 20.276 1.00 91.75 87 SER A C 1
ATOM 711 O O . SER A 1 87 ? -11.419 3.626 21.337 1.00 91.75 87 SER A O 1
ATOM 713 N N . GLN A 1 88 ? -9.702 3.728 19.898 1.00 91.19 88 GLN A N 1
ATOM 714 C CA . GLN A 1 88 ? -8.822 2.887 20.714 1.00 91.19 88 GLN A CA 1
ATOM 715 C C . GLN A 1 88 ? -8.509 3.511 22.077 1.00 91.19 88 GLN A C 1
ATOM 717 O O . GLN A 1 88 ? -8.504 2.803 23.082 1.00 91.19 88 GLN A O 1
ATOM 722 N N . GLN A 1 89 ? -8.288 4.825 22.147 1.00 93.94 89 GLN A N 1
ATOM 723 C CA . GLN A 1 89 ? -8.066 5.506 23.425 1.00 93.94 89 GLN A CA 1
ATOM 724 C C . GLN A 1 89 ? -9.282 5.384 24.349 1.00 93.94 89 GLN A C 1
ATOM 726 O O . GLN A 1 89 ? -9.130 4.947 25.489 1.00 93.94 89 GLN A O 1
ATOM 731 N N . HIS A 1 90 ? -10.488 5.657 23.844 1.00 94.31 90 HIS A N 1
ATOM 732 C CA . HIS A 1 90 ? -11.727 5.462 24.602 1.00 94.31 90 HIS A CA 1
ATOM 733 C C . HIS A 1 90 ? -11.949 3.991 24.990 1.00 94.31 90 HIS A C 1
ATOM 735 O O . HIS A 1 90 ? -12.448 3.698 26.077 1.00 94.31 90 HIS A O 1
ATOM 741 N N . TYR A 1 91 ? -11.529 3.036 24.155 1.00 93.69 91 TYR A N 1
ATOM 742 C CA . TYR A 1 91 ? -11.547 1.621 24.523 1.00 93.69 91 TYR A CA 1
ATOM 743 C C . TYR A 1 91 ? -10.651 1.325 25.735 1.00 93.69 91 TYR A C 1
ATOM 745 O O . TYR A 1 91 ? -11.093 0.683 26.692 1.00 93.69 91 TYR A O 1
ATOM 753 N N . LEU A 1 92 ? -9.417 1.828 25.735 1.00 94.69 92 LEU A N 1
ATOM 754 C CA . LEU A 1 92 ? -8.482 1.645 26.847 1.00 94.69 92 LEU A CA 1
ATOM 755 C C . LEU A 1 92 ? -8.965 2.343 28.126 1.00 94.69 92 LEU A C 1
ATOM 757 O O . LEU A 1 92 ? -8.848 1.778 29.213 1.00 94.69 92 LEU A O 1
ATOM 761 N N . GLU A 1 93 ? -9.544 3.538 28.013 1.00 95.31 93 GLU A N 1
ATOM 762 C CA . GLU A 1 93 ? -10.170 4.263 29.128 1.00 95.31 93 GLU A CA 1
ATOM 763 C C . GLU A 1 93 ? -11.323 3.452 29.732 1.00 95.31 93 GLU A C 1
ATOM 765 O O . GLU A 1 93 ? -11.351 3.195 30.940 1.00 95.31 93 GLU A O 1
ATOM 770 N N . GLY A 1 94 ? -12.234 2.956 28.888 1.00 94.69 94 GLY A N 1
ATOM 771 C CA . GLY A 1 94 ? -13.333 2.102 29.326 1.00 94.69 94 GLY A CA 1
ATOM 772 C C . GLY A 1 94 ? -12.850 0.803 29.973 1.00 94.69 94 GLY A C 1
ATOM 773 O O . GLY A 1 94 ? -13.437 0.361 30.959 1.00 94.69 94 GLY A O 1
ATOM 774 N N . LEU A 1 95 ? -11.727 0.240 29.513 1.00 94.69 95 LEU A N 1
ATOM 775 C CA . LEU A 1 95 ? -11.114 -0.942 30.120 1.00 94.69 95 LEU A CA 1
ATOM 776 C C . LEU A 1 95 ? -10.591 -0.661 31.536 1.00 94.69 95 LEU A C 1
ATOM 778 O O . LEU A 1 95 ? -10.796 -1.487 32.427 1.00 94.69 95 LEU A O 1
ATOM 782 N N . LYS A 1 96 ? -9.989 0.511 31.780 1.00 95.75 96 LYS A N 1
ATOM 783 C CA . LYS A 1 96 ? -9.587 0.931 33.136 1.00 95.75 96 LYS A CA 1
ATOM 784 C C . LYS A 1 96 ? -10.802 1.041 34.057 1.00 95.75 96 LYS A C 1
ATOM 786 O O . LYS A 1 96 ? -10.772 0.551 35.184 1.00 95.75 96 LYS A O 1
ATOM 791 N N . TYR A 1 97 ? -11.891 1.655 33.590 1.00 95.25 97 TYR A N 1
ATOM 792 C CA . TYR A 1 97 ? -13.125 1.744 34.376 1.00 95.25 97 TYR A CA 1
ATOM 793 C C . TYR A 1 97 ? -13.750 0.371 34.629 1.00 95.25 97 TYR A C 1
ATOM 795 O O . TYR A 1 97 ? -14.201 0.109 35.743 1.00 95.25 97 TYR A O 1
ATOM 803 N N . PHE A 1 98 ? -13.716 -0.521 33.638 1.00 94.00 98 PHE A N 1
ATOM 804 C CA . PHE A 1 98 ? -14.206 -1.891 33.759 1.00 94.00 98 PHE A CA 1
ATOM 805 C C . PHE A 1 98 ? -13.430 -2.677 34.823 1.00 94.00 98 PHE A C 1
ATOM 807 O O . PHE A 1 98 ? -14.035 -3.340 35.661 1.00 94.00 98 PHE A O 1
ATOM 814 N N . GLN A 1 99 ? -12.098 -2.555 34.843 1.00 92.88 99 GLN A N 1
ATOM 815 C CA . GLN A 1 99 ? -11.241 -3.165 35.868 1.00 92.88 99 GLN A CA 1
ATOM 816 C C . GLN A 1 99 ? -11.514 -2.604 37.269 1.00 92.88 99 GLN A C 1
ATOM 818 O O . GLN A 1 99 ? -11.509 -3.349 38.244 1.00 92.88 99 GLN A O 1
ATOM 823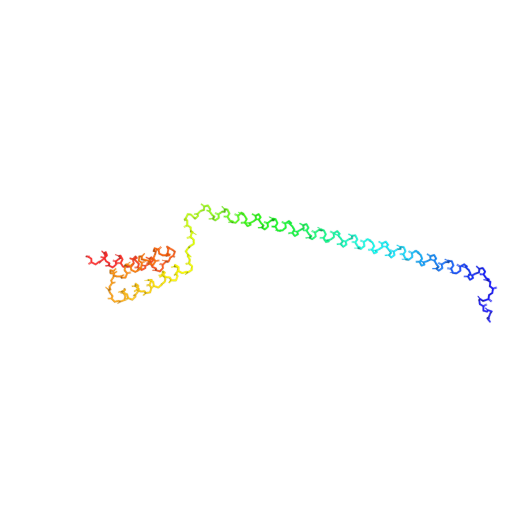 N N . ASN A 1 100 ? -11.843 -1.315 37.367 1.00 94.38 100 ASN A N 1
ATOM 824 C CA . ASN A 1 100 ? -12.260 -0.672 38.614 1.00 94.38 100 ASN A CA 1
ATOM 825 C C . ASN A 1 100 ? -13.720 -0.981 39.009 1.00 94.38 100 ASN A C 1
ATOM 827 O O . ASN A 1 100 ? -14.271 -0.308 39.878 1.00 94.38 100 ASN A O 1
ATOM 831 N N . SER A 1 101 ? -14.369 -1.964 38.366 1.00 91.94 101 SER A N 1
ATOM 832 C CA . SER A 1 101 ? -15.788 -2.323 38.553 1.00 91.94 101 SER A CA 1
ATOM 833 C C . SER A 1 101 ? -16.774 -1.171 38.309 1.00 91.94 101 SER A C 1
ATOM 835 O O . SER A 1 101 ? -17.942 -1.246 38.684 1.00 91.94 101 SER A O 1
ATOM 837 N N . ASN A 1 102 ? -16.331 -0.097 37.652 1.00 94.62 102 ASN A N 1
ATOM 838 C CA . ASN A 1 102 ? -17.168 1.041 37.303 1.00 94.62 102 ASN A CA 1
ATOM 839 C C . ASN A 1 102 ? -17.777 0.829 35.913 1.00 94.62 102 ASN A C 1
ATOM 841 O O . ASN A 1 102 ? -17.353 1.412 34.911 1.00 94.62 102 ASN A O 1
ATOM 845 N N . TYR A 1 103 ? -18.765 -0.062 35.858 1.00 92.31 103 TYR A N 1
ATOM 846 C CA . TYR A 1 103 ? -19.375 -0.505 34.607 1.00 92.31 103 TYR A CA 1
ATOM 847 C C . TYR A 1 103 ? -20.168 0.594 33.892 1.00 92.31 103 TYR A C 1
ATOM 849 O O . TYR A 1 103 ? -20.227 0.598 32.664 1.00 92.31 103 TYR A O 1
ATOM 857 N N . GLU A 1 104 ? -20.740 1.551 34.624 1.00 91.44 104 GLU A N 1
ATOM 858 C CA . GLU A 1 104 ? -21.477 2.669 34.024 1.00 91.44 104 GLU A CA 1
ATOM 859 C C . GLU A 1 104 ? -20.550 3.602 33.237 1.00 91.44 104 GLU A C 1
ATOM 861 O O . GLU A 1 104 ? -20.818 3.907 32.072 1.00 91.44 104 GLU A O 1
ATOM 866 N N . LYS A 1 105 ? -19.408 3.984 33.827 1.00 93.25 105 LYS A N 1
ATOM 867 C CA . LYS A 1 105 ? -18.397 4.789 33.125 1.00 93.25 105 LYS A CA 1
ATOM 868 C C . LYS A 1 105 ? -17.757 4.016 31.979 1.00 93.25 105 LYS A C 1
ATOM 870 O O . LYS A 1 105 ? -17.638 4.553 30.881 1.00 93.25 105 LYS A O 1
ATOM 875 N N . ALA A 1 106 ? -17.426 2.742 32.198 1.00 95.19 106 ALA A N 1
ATOM 876 C CA . ALA A 1 106 ? -16.873 1.883 31.153 1.00 95.19 106 ALA A CA 1
ATOM 877 C C . ALA A 1 106 ? -17.808 1.774 29.938 1.00 95.19 106 ALA A C 1
ATOM 879 O O . ALA A 1 106 ? -17.361 1.866 28.795 1.00 95.19 106 ALA A O 1
ATOM 880 N N . ARG A 1 107 ? -19.121 1.651 30.177 1.00 94.75 107 ARG A N 1
ATOM 881 C CA . ARG A 1 107 ? -20.132 1.643 29.116 1.00 94.75 107 ARG A CA 1
ATOM 882 C C . ARG A 1 107 ? -20.135 2.954 28.339 1.00 94.75 107 ARG A C 1
ATOM 884 O O . ARG A 1 107 ? -20.235 2.910 27.115 1.00 94.75 107 ARG A O 1
ATOM 891 N N . SER A 1 108 ? -20.046 4.095 29.018 1.00 95.00 108 SER A N 1
ATOM 892 C CA . SER A 1 108 ? -20.014 5.403 28.358 1.00 95.00 108 SER A CA 1
ATOM 893 C C . SER A 1 108 ? -18.815 5.516 27.413 1.00 95.00 108 SER A C 1
ATOM 895 O O . SER A 1 108 ? -19.004 5.756 26.221 1.00 95.00 108 SER A O 1
ATOM 897 N N . GLU A 1 109 ? -17.606 5.233 27.905 1.00 95.31 109 GLU A N 1
ATOM 898 C CA . GLU A 1 109 ? -16.372 5.303 27.108 1.00 95.31 109 GLU A CA 1
ATOM 899 C C . GLU A 1 109 ? -16.409 4.361 25.897 1.00 95.31 109 GLU A C 1
ATOM 901 O O . GLU A 1 109 ? -16.150 4.769 24.766 1.00 95.31 109 GLU A O 1
ATOM 906 N N . TRP A 1 110 ? -16.830 3.107 26.085 1.00 94.62 110 TRP A N 1
ATOM 907 C CA . TRP A 1 110 ? -16.945 2.154 24.976 1.00 94.62 110 TRP A CA 1
ATOM 908 C C . TRP A 1 110 ? -18.060 2.499 23.982 1.00 94.62 110 TRP A C 1
ATOM 910 O O . TRP A 1 110 ? -17.970 2.153 22.804 1.00 94.62 110 TRP A O 1
ATOM 920 N N . THR A 1 111 ? -19.091 3.227 24.416 1.00 93.44 111 THR A N 1
ATOM 921 C CA . THR A 1 111 ? -20.123 3.757 23.514 1.00 93.44 111 THR A CA 1
ATOM 922 C C . THR A 1 111 ? -19.564 4.883 22.647 1.00 93.44 111 THR A C 1
ATOM 924 O O . THR A 1 111 ? -19.897 4.953 21.465 1.00 93.44 111 THR A O 1
ATOM 927 N N . VAL A 1 112 ? -18.691 5.739 23.189 1.00 93.12 112 VAL A N 1
ATOM 928 C CA . VAL A 1 112 ? -17.973 6.758 22.404 1.00 93.12 112 VAL A CA 1
ATOM 929 C C . VAL A 1 112 ? -16.995 6.098 21.432 1.00 93.12 112 VAL A C 1
ATOM 931 O O . VAL A 1 112 ? -17.017 6.419 20.246 1.00 93.12 112 VAL A O 1
ATOM 934 N N . ALA A 1 113 ? -16.227 5.100 21.881 1.00 92.69 113 ALA A N 1
ATOM 935 C CA . ALA A 1 113 ? -15.320 4.346 21.017 1.00 92.69 113 ALA A CA 1
ATOM 936 C C . ALA A 1 113 ? -16.038 3.759 19.789 1.00 92.69 113 ALA A C 1
ATOM 938 O O . ALA A 1 113 ? -15.547 3.879 18.667 1.00 92.69 113 ALA A O 1
ATOM 939 N N . ARG A 1 114 ? -17.234 3.192 19.984 1.00 90.31 114 ARG A N 1
ATOM 940 C CA . ARG A 1 114 ? -18.046 2.611 18.906 1.00 90.31 114 ARG A CA 1
ATOM 941 C C . ARG A 1 114 ? -18.720 3.651 18.005 1.00 90.31 114 ARG A C 1
ATOM 943 O O . ARG A 1 114 ? -19.013 3.356 16.852 1.00 90.31 114 ARG A O 1
ATOM 950 N N . GLN A 1 115 ? -18.995 4.850 18.516 1.00 89.25 115 GLN A N 1
ATOM 951 C CA . GLN A 1 115 ? -19.481 5.961 17.688 1.00 89.25 115 GLN A CA 1
ATOM 952 C C . GLN A 1 115 ? -18.377 6.508 16.781 1.00 89.25 115 GLN A C 1
ATOM 954 O O . GLN A 1 115 ? -18.656 6.886 15.647 1.00 89.25 115 GLN A O 1
ATOM 959 N N . LEU A 1 116 ? -17.138 6.539 17.281 1.00 87.38 116 LEU A N 1
ATOM 960 C CA . LEU A 1 116 ? -15.967 6.990 16.530 1.00 87.38 116 LEU A CA 1
ATOM 961 C C . LEU A 1 116 ? -15.509 5.963 15.493 1.00 87.38 116 LEU A C 1
ATOM 963 O O . LEU A 1 116 ? -15.118 6.347 14.395 1.00 87.38 116 LEU A O 1
ATOM 967 N N . ASP A 1 117 ? -15.566 4.678 15.840 1.00 85.44 117 ASP A N 1
ATOM 968 C CA . ASP A 1 117 ? -15.235 3.570 14.948 1.00 85.44 117 ASP A CA 1
ATOM 969 C C . ASP A 1 117 ? -16.268 2.443 15.118 1.00 85.44 117 ASP A C 1
ATOM 971 O O . ASP A 1 117 ? -16.166 1.625 16.039 1.00 85.44 117 ASP A O 1
ATOM 975 N N . PRO A 1 118 ? -17.298 2.396 14.253 1.00 85.00 118 PRO A N 1
ATOM 976 C CA . PRO A 1 118 ? -18.299 1.334 14.278 1.00 85.00 118 PRO A CA 1
ATOM 977 C C . PRO A 1 118 ? -17.723 -0.062 14.008 1.00 85.00 118 PRO A C 1
ATOM 979 O O . PRO A 1 118 ? -18.356 -1.051 14.386 1.00 85.00 118 PRO A O 1
ATOM 982 N N . GLU A 1 119 ? -16.547 -0.142 13.374 1.00 84.19 119 GLU A N 1
ATOM 983 C CA . GLU A 1 119 ? -15.816 -1.386 13.100 1.00 84.19 119 GLU A CA 1
ATOM 984 C C . GLU A 1 119 ? -14.995 -1.891 14.304 1.00 84.19 119 GLU A C 1
ATOM 986 O O . GLU A 1 119 ? -14.488 -3.015 14.266 1.00 84.19 119 GLU A O 1
ATOM 991 N N . ASN A 1 120 ? -14.922 -1.137 15.409 1.00 83.75 120 ASN A N 1
ATOM 992 C CA . ASN A 1 120 ? -14.172 -1.527 16.600 1.00 83.75 120 ASN A CA 1
ATOM 993 C C . ASN A 1 120 ? -14.863 -2.692 17.330 1.00 83.75 120 ASN A C 1
ATOM 995 O O . ASN A 1 120 ? -15.742 -2.516 18.188 1.00 83.75 120 ASN A O 1
ATOM 999 N N . ALA A 1 121 ? -14.438 -3.909 16.989 1.00 88.31 121 ALA A N 1
ATOM 1000 C CA . ALA A 1 121 ? -14.947 -5.148 17.566 1.00 88.31 121 ALA A CA 1
ATOM 1001 C C . ALA A 1 121 ? -14.687 -5.253 19.081 1.00 88.31 121 ALA A C 1
ATOM 1003 O O . ALA A 1 121 ? -15.505 -5.838 19.804 1.00 88.31 121 ALA A O 1
ATOM 1004 N N . ASP A 1 122 ? -13.597 -4.662 19.578 1.00 90.06 122 ASP A N 1
ATOM 1005 C CA . ASP A 1 122 ? -13.226 -4.686 20.993 1.00 90.06 122 ASP A CA 1
ATOM 1006 C C . ASP A 1 122 ? -14.214 -3.875 21.843 1.00 90.06 122 ASP A C 1
ATOM 1008 O O . ASP A 1 122 ? -14.769 -4.384 22.823 1.00 90.06 122 ASP A O 1
ATOM 1012 N N . ALA A 1 123 ? -14.529 -2.644 21.421 1.00 90.69 123 ALA A N 1
ATOM 1013 C CA . ALA A 1 123 ? -15.514 -1.793 22.089 1.00 90.69 123 ALA A CA 1
ATOM 1014 C C . ALA A 1 123 ? -16.916 -2.427 22.082 1.00 90.69 123 ALA A C 1
ATOM 1016 O O . ALA A 1 123 ? -17.622 -2.421 23.096 1.00 90.69 123 ALA A O 1
ATOM 1017 N N . ALA A 1 124 ? -17.318 -3.040 20.963 1.00 91.56 124 ALA A N 1
ATOM 1018 C CA . ALA A 1 124 ? -18.595 -3.743 20.862 1.00 91.56 124 ALA A CA 1
ATOM 1019 C C . ALA A 1 124 ? -18.677 -4.954 21.812 1.00 91.56 124 ALA A C 1
ATOM 1021 O O . ALA A 1 124 ? -19.697 -5.150 22.484 1.00 91.56 124 ALA A O 1
ATOM 1022 N N . SER A 1 125 ? -17.602 -5.740 21.898 1.00 93.00 125 SER A N 1
ATOM 1023 C CA . SER A 1 125 ? -17.507 -6.901 22.790 1.00 93.00 125 SER A CA 1
ATOM 1024 C C . SER A 1 125 ? -17.538 -6.485 24.261 1.00 93.00 125 SER A C 1
ATOM 1026 O O . SER A 1 125 ? -18.253 -7.092 25.065 1.00 93.00 125 SER A O 1
ATOM 1028 N N . GLY A 1 126 ? -16.835 -5.404 24.604 1.00 91.62 126 GLY A N 1
ATOM 1029 C CA . GLY A 1 126 ? -16.853 -4.813 25.937 1.00 91.62 126 GLY A CA 1
ATOM 1030 C C . GLY A 1 126 ? -18.258 -4.386 26.372 1.00 91.62 126 GLY A C 1
ATOM 1031 O O . GLY A 1 126 ? -18.729 -4.784 27.442 1.00 91.62 126 GLY A O 1
ATOM 1032 N N . LEU A 1 127 ? -18.979 -3.645 25.522 1.00 93.56 127 LEU A N 1
ATOM 1033 C CA . LEU A 1 127 ? -20.355 -3.216 25.810 1.00 93.56 127 LEU A CA 1
ATOM 1034 C C . LEU A 1 127 ? -21.292 -4.397 26.065 1.00 93.56 127 LEU A C 1
ATOM 1036 O O . LEU A 1 127 ? -22.077 -4.363 27.013 1.00 93.56 127 LEU A O 1
ATOM 1040 N N . LYS A 1 128 ? -21.187 -5.458 25.254 1.00 93.50 128 LYS A N 1
ATOM 1041 C CA . LYS A 1 128 ? -21.983 -6.678 25.435 1.00 93.50 128 LYS A CA 1
ATOM 1042 C C . LYS A 1 128 ? -21.699 -7.329 26.789 1.00 93.50 128 LYS A C 1
ATOM 1044 O O . LYS A 1 128 ? -22.632 -7.737 27.477 1.00 93.50 128 LYS A O 1
ATOM 1049 N N . ARG A 1 129 ? -20.428 -7.383 27.197 1.00 91.81 129 ARG A N 1
ATOM 1050 C CA . ARG A 1 129 ? -20.025 -7.937 28.494 1.00 91.81 129 ARG A CA 1
ATOM 1051 C C . ARG A 1 129 ? -20.573 -7.119 29.661 1.00 91.81 129 ARG A C 1
ATOM 1053 O O . ARG A 1 129 ? -21.122 -7.699 30.591 1.00 91.81 129 ARG A O 1
ATOM 1060 N N . ILE A 1 130 ? -20.488 -5.788 29.597 1.00 92.50 130 ILE A N 1
ATOM 1061 C CA . ILE A 1 130 ? -21.098 -4.912 30.611 1.00 92.50 130 ILE A CA 1
ATOM 1062 C C . ILE A 1 130 ? -22.608 -5.125 30.668 1.00 92.50 130 ILE A C 1
ATOM 1064 O O . ILE A 1 130 ? -23.164 -5.261 31.752 1.00 92.50 130 ILE A O 1
ATOM 1068 N N . GLN A 1 131 ? -23.273 -5.187 29.515 1.00 90.25 131 GLN A N 1
ATOM 1069 C CA . GLN A 1 131 ? -24.714 -5.404 29.463 1.00 90.25 131 GLN A CA 1
ATOM 1070 C C . GLN A 1 131 ? -25.107 -6.726 30.127 1.00 90.25 131 GLN A C 1
ATOM 1072 O O . GLN A 1 131 ? -26.090 -6.754 30.855 1.00 90.25 131 GLN A O 1
ATOM 1077 N N . GLN A 1 132 ? -24.335 -7.796 29.929 1.00 91.31 132 GLN A N 1
ATOM 1078 C CA . GLN A 1 132 ? -24.565 -9.079 30.596 1.00 91.31 132 GLN A CA 1
ATOM 1079 C C . GLN A 1 132 ? -24.371 -8.998 32.112 1.00 91.31 132 GLN A C 1
ATOM 1081 O O . GLN A 1 132 ? -25.175 -9.561 32.844 1.00 91.31 132 GLN A O 1
ATOM 1086 N N . ILE A 1 133 ? -23.344 -8.288 32.586 1.00 89.44 133 ILE A N 1
ATOM 1087 C CA . ILE A 1 133 ? -23.096 -8.101 34.025 1.00 89.44 133 ILE A CA 1
ATOM 1088 C C . ILE A 1 133 ? -24.232 -7.299 34.668 1.00 89.44 133 ILE A C 1
ATOM 1090 O O . ILE A 1 133 ? -24.736 -7.684 35.717 1.00 89.44 133 ILE A O 1
ATOM 1094 N N . LEU A 1 134 ? -24.663 -6.210 34.027 1.00 86.19 134 LEU A N 1
ATOM 1095 C CA . LEU A 1 134 ? -25.738 -5.357 34.538 1.00 86.19 134 LEU A CA 1
ATOM 1096 C C . LEU A 1 134 ? -27.113 -6.034 34.455 1.00 86.19 134 LEU A C 1
ATOM 1098 O O . LEU A 1 134 ? -27.923 -5.864 35.356 1.00 86.19 134 LEU A O 1
ATOM 1102 N N . ALA A 1 135 ? -27.381 -6.801 33.395 1.00 85.25 135 ALA A N 1
ATOM 1103 C CA . ALA A 1 135 ? -28.651 -7.506 33.217 1.00 85.25 135 ALA A CA 1
ATOM 1104 C C . ALA A 1 135 ? -28.741 -8.809 34.029 1.00 85.25 135 ALA A C 1
ATOM 1106 O O . ALA A 1 135 ? -29.837 -9.223 34.386 1.00 85.25 135 ALA A O 1
ATOM 1107 N N . GLY A 1 136 ? -27.609 -9.466 34.300 1.00 71.62 136 GLY A N 1
ATOM 1108 C CA . GLY A 1 136 ? -27.524 -10.693 35.100 1.00 71.62 136 GLY A CA 1
ATOM 1109 C C . GLY A 1 136 ? -27.294 -10.457 36.596 1.00 71.62 136 GLY A C 1
ATOM 1110 O O . GLY A 1 136 ? -27.090 -11.420 37.326 1.00 71.62 136 GLY A O 1
ATOM 1111 N N . GLY A 1 137 ? -27.276 -9.197 37.039 1.00 59.78 137 GLY A N 1
ATOM 1112 C CA . GLY A 1 137 ? -27.112 -8.798 38.439 1.00 59.78 137 GLY A CA 1
ATOM 1113 C C . GLY A 1 137 ? -28.424 -8.585 39.207 1.00 59.78 137 GLY A C 1
ATOM 1114 O O . GLY A 1 137 ? -28.383 -7.948 40.259 1.00 59.78 137 GLY A O 1
ATOM 1115 N N . GLN A 1 138 ? -29.562 -9.061 38.684 1.00 44.31 138 GLN A N 1
ATOM 1116 C CA . GLN A 1 138 ? -30.869 -9.062 39.361 1.00 44.31 138 GLN A CA 1
ATOM 1117 C C . GLN A 1 138 ? -31.257 -10.453 39.853 1.00 44.31 138 GLN A C 1
ATOM 1119 O O . GLN A 1 138 ? -31.014 -11.428 39.108 1.00 44.31 138 GLN A O 1
#

pLDDT: mean 79.17, std 15.03, range [43.25, 95.75]